Protein AF-A0A9J5Y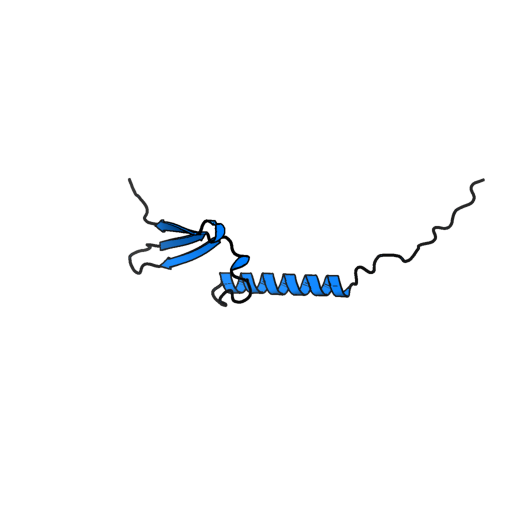N95-F1 (afdb_monomer_lite)

Foldseek 3Di:
DDDDDPPPPDCPDPPPPPVVVVVVVVVVVVVVVLVVCVVVVNDDPPPDDPVVDQKDWDWDDDPPDPWIWIWIQRPVVNDIDIDIPPPPPD

Organism: Solanum commersonii (NCBI:txid4109)

Sequence (90 aa):
MMHTNKYYCSPHDDNLTTQEHMARGAVVYAFDRSIKNIIKGFSISTGLSWHLVDDVYIPVNSDSEFHWVLAVVVLKERLIRVYDSSMSTK

pLDDT: mean 71.24, std 13.96, range [38.97, 93.06]

InterPro domains:
  IPR003653 Ulp1 protease family, C-terminal catalytic domain [PF02902] (53-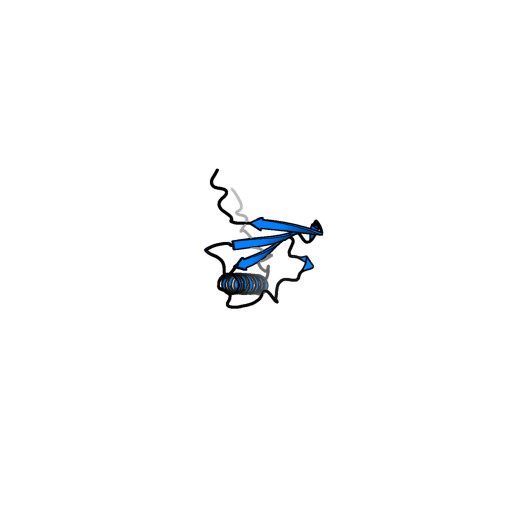88)
  IPR003653 Ulp1 protease family, C-terminal catalytic domain [PS50600] (1-90)
  IPR038765 Papain-like cysteine peptidase superfamily [SSF54001] (36-88)

Radius of gyration: 25.77 Å; chains: 1; bounding box: 32×29×91 Å

Structure (mmCIF, N/CA/C/O backbone):
data_AF-A0A9J5YN95-F1
#
_entry.id   AF-A0A9J5YN95-F1
#
loop_
_atom_site.group_PDB
_atom_site.id
_atom_site.type_symbol
_atom_site.label_atom_id
_atom_site.label_alt_id
_atom_site.label_comp_id
_atom_site.label_asym_id
_atom_site.label_entity_id
_atom_site.label_seq_id
_atom_site.pdbx_PDB_ins_code
_atom_site.Cartn_x
_atom_site.Cartn_y
_atom_site.Cartn_z
_atom_site.occupancy
_atom_site.B_iso_or_equiv
_atom_site.auth_seq_id
_atom_site.auth_comp_id
_atom_site.auth_asym_id
_atom_site.auth_atom_id
_atom_site.pdbx_PDB_model_num
ATOM 1 N N . MET A 1 1 ? 10.175 0.272 70.495 1.00 45.12 1 MET A N 1
ATOM 2 C CA . MET A 1 1 ? 10.108 -1.160 70.136 1.00 45.12 1 MET A CA 1
ATOM 3 C C . MET A 1 1 ? 9.018 -1.303 69.086 1.00 45.12 1 MET A C 1
ATOM 5 O O . MET A 1 1 ? 7.859 -1.077 69.398 1.00 45.12 1 MET A O 1
ATOM 9 N N . MET A 1 2 ? 9.415 -1.464 67.822 1.00 42.09 2 MET A N 1
ATOM 10 C CA . MET A 1 2 ? 8.529 -1.349 66.660 1.00 42.09 2 MET A CA 1
ATOM 11 C C . MET A 1 2 ? 7.652 -2.595 66.521 1.00 42.09 2 MET A C 1
ATOM 13 O O . MET A 1 2 ? 8.164 -3.710 66.471 1.00 42.09 2 MET A O 1
ATOM 17 N N . HIS A 1 3 ? 6.338 -2.394 66.476 1.00 40.81 3 HIS A N 1
ATOM 18 C CA . HIS A 1 3 ? 5.363 -3.447 66.223 1.00 40.81 3 HIS A CA 1
ATOM 19 C C . HIS A 1 3 ? 5.310 -3.676 64.707 1.00 40.81 3 HIS A C 1
ATOM 21 O O . HIS A 1 3 ? 4.985 -2.764 63.947 1.00 40.81 3 HIS A O 1
ATOM 27 N N . THR A 1 4 ? 5.723 -4.858 64.255 1.00 46.44 4 THR A N 1
ATOM 28 C CA . THR A 1 4 ? 5.818 -5.196 62.835 1.00 46.44 4 THR A CA 1
ATOM 29 C C . THR A 1 4 ? 4.421 -5.381 62.253 1.00 46.44 4 THR A C 1
ATOM 31 O O . THR A 1 4 ? 3.699 -6.324 62.575 1.00 46.44 4 THR A O 1
ATOM 34 N N . ASN A 1 5 ? 4.029 -4.454 61.383 1.00 38.97 5 ASN A N 1
ATOM 35 C CA . ASN A 1 5 ? 2.814 -4.574 60.598 1.00 38.97 5 ASN A CA 1
ATOM 36 C C . ASN A 1 5 ? 3.044 -5.699 59.577 1.00 38.97 5 ASN A C 1
ATOM 38 O O . ASN A 1 5 ? 3.844 -5.558 58.651 1.00 38.97 5 ASN A O 1
ATOM 42 N N . LYS A 1 6 ? 2.423 -6.860 59.806 1.00 45.38 6 LYS A N 1
ATOM 43 C CA . LYS A 1 6 ? 2.409 -7.963 58.844 1.00 45.38 6 LYS A CA 1
ATOM 44 C C . LYS A 1 6 ? 1.695 -7.461 57.596 1.00 45.38 6 LYS A C 1
ATOM 46 O O . LYS A 1 6 ? 0.498 -7.205 57.649 1.00 45.38 6 LYS A O 1
ATOM 51 N N . TYR A 1 7 ? 2.443 -7.313 56.506 1.00 45.97 7 TYR A N 1
ATOM 52 C CA . TYR A 1 7 ? 1.918 -7.032 55.177 1.00 45.97 7 TYR A CA 1
ATOM 53 C C . TYR A 1 7 ? 0.766 -7.992 54.873 1.00 45.97 7 TYR A C 1
ATOM 55 O O . TYR A 1 7 ? 0.967 -9.179 54.621 1.00 45.97 7 TYR A O 1
ATOM 63 N N . TYR A 1 8 ? -0.453 -7.474 54.951 1.00 50.34 8 TYR A N 1
ATOM 64 C CA . TYR A 1 8 ? -1.616 -8.108 54.370 1.00 50.34 8 TYR A CA 1
ATOM 65 C C . TYR A 1 8 ? -1.434 -7.981 52.856 1.00 50.34 8 TYR A C 1
ATOM 67 O O . TYR A 1 8 ? -1.644 -6.906 52.296 1.00 50.34 8 TYR A O 1
ATOM 75 N N . CYS A 1 9 ? -0.963 -9.041 52.196 1.00 57.62 9 CYS A N 1
ATOM 76 C CA . CYS A 1 9 ? -1.083 -9.137 50.746 1.00 57.62 9 CYS A CA 1
ATOM 77 C C . CYS A 1 9 ? -2.577 -9.227 50.438 1.00 57.62 9 CYS A C 1
ATOM 79 O O . CYS A 1 9 ? -3.169 -10.297 50.547 1.00 57.62 9 CYS A O 1
ATOM 81 N N .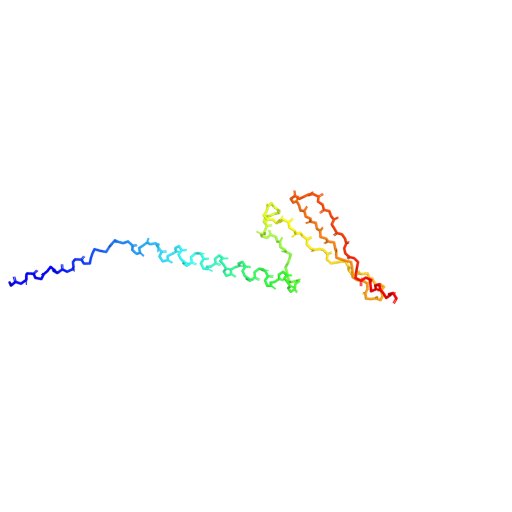 SER A 1 10 ? -3.189 -8.087 50.127 1.00 50.94 10 SER A N 1
ATOM 82 C CA . SER A 1 10 ? -4.522 -8.025 49.541 1.00 50.94 10 SER A CA 1
ATOM 83 C C . SER A 1 10 ? -4.439 -8.609 48.127 1.00 50.94 10 SER A C 1
ATOM 85 O O . SER A 1 10 ? -3.722 -8.038 47.305 1.00 50.94 10 SER A O 1
ATOM 87 N N . PRO A 1 11 ? -5.117 -9.724 47.808 1.00 54.78 11 PRO A N 1
ATOM 88 C CA . PRO A 1 11 ? -5.168 -10.248 46.449 1.00 54.78 11 PRO A CA 1
ATOM 89 C C . PRO A 1 11 ? -6.227 -9.476 45.642 1.00 54.78 11 PRO A C 1
ATOM 91 O O . PRO A 1 11 ? -7.288 -9.998 45.326 1.00 54.78 11 PRO A O 1
ATOM 94 N N . HIS A 1 12 ? -5.948 -8.209 45.357 1.00 58.50 12 HIS A N 1
ATOM 95 C CA . HIS A 1 12 ? -6.704 -7.323 44.464 1.00 58.50 12 HIS A CA 1
ATOM 96 C C . HIS A 1 12 ? -5.642 -6.393 43.851 1.00 58.50 12 HIS A C 1
ATOM 98 O O . HIS A 1 12 ? -5.006 -5.670 44.610 1.00 58.50 12 HIS A O 1
ATOM 104 N N . ASP A 1 13 ? -5.262 -6.416 42.571 1.00 52.44 13 ASP A N 1
ATOM 105 C CA . ASP A 1 13 ? -5.988 -6.713 41.334 1.00 52.44 13 ASP A CA 1
ATOM 106 C C . ASP A 1 13 ? -5.019 -7.176 40.217 1.00 52.44 13 ASP A C 1
ATOM 108 O O . ASP A 1 13 ? -4.680 -6.409 39.318 1.00 52.44 13 ASP A O 1
ATOM 112 N N . ASP A 1 14 ? -4.610 -8.448 40.213 1.00 57.38 14 ASP A N 1
ATOM 113 C CA . ASP A 1 14 ? -3.830 -9.017 39.090 1.00 57.38 14 ASP A CA 1
ATOM 114 C C . ASP A 1 14 ? -4.715 -9.823 38.119 1.00 57.38 14 ASP A C 1
ATOM 116 O O . ASP A 1 14 ? -4.230 -10.504 37.219 1.00 57.38 14 ASP A O 1
ATOM 120 N N . ASN A 1 15 ? -6.040 -9.737 38.275 1.00 54.78 15 ASN A N 1
ATOM 121 C CA . ASN A 1 15 ? -7.010 -10.305 37.339 1.00 54.78 15 ASN A CA 1
ATOM 122 C C . ASN A 1 15 ? -7.386 -9.302 36.237 1.00 54.78 15 ASN A C 1
ATOM 124 O O . ASN A 1 15 ? -8.554 -9.220 35.858 1.00 54.78 15 ASN A O 1
ATOM 128 N N . LEU A 1 16 ? -6.416 -8.585 35.655 1.00 57.47 16 LEU A N 1
ATOM 129 C CA . LEU A 1 16 ? -6.557 -8.338 34.220 1.00 57.47 16 LEU A CA 1
ATOM 130 C C . LEU A 1 16 ? -6.408 -9.721 33.592 1.00 57.47 16 LEU A C 1
ATOM 132 O O . LEU A 1 16 ? -5.323 -10.297 33.582 1.00 57.47 16 LEU A O 1
ATOM 136 N N . THR A 1 17 ? -7.549 -10.330 33.289 1.00 59.94 17 THR A N 1
ATOM 137 C CA . THR A 1 17 ? -7.686 -11.783 33.262 1.00 59.94 17 THR A CA 1
ATOM 138 C C . THR A 1 17 ? -6.640 -12.390 32.330 1.00 59.94 17 THR A C 1
ATOM 140 O O . THR A 1 17 ? -6.454 -11.942 31.198 1.00 59.94 17 THR A O 1
ATOM 143 N N . THR A 1 18 ? -5.936 -13.433 32.775 1.00 61.84 18 THR A N 1
ATOM 144 C CA . THR A 1 18 ? -4.963 -14.179 31.950 1.00 61.84 18 THR A CA 1
ATOM 145 C C . THR A 1 18 ? -5.539 -14.521 30.567 1.00 61.84 18 THR A C 1
ATOM 147 O O . THR A 1 18 ? -4.827 -14.556 29.566 1.00 61.84 18 THR A O 1
ATOM 150 N N . GLN A 1 19 ? -6.861 -14.701 30.496 1.00 62.78 19 GLN A N 1
ATOM 151 C CA . GLN A 1 19 ? -7.643 -14.875 29.280 1.00 62.78 19 GLN A CA 1
ATOM 152 C C . GLN A 1 19 ? -7.618 -13.667 28.327 1.00 62.78 19 GLN A C 1
ATOM 154 O O . GLN A 1 19 ? -7.426 -13.867 27.131 1.00 62.78 19 GLN A O 1
ATOM 159 N N . GLU A 1 20 ? -7.764 -12.431 28.807 1.00 66.75 20 GLU A N 1
ATOM 160 C CA . GLU A 1 20 ? -7.643 -11.217 27.987 1.00 66.75 20 GLU A CA 1
ATOM 161 C C . GLU A 1 20 ? -6.222 -11.032 27.449 1.00 66.75 20 GLU A C 1
ATOM 163 O O . GLU A 1 20 ? -6.046 -10.665 26.287 1.00 66.75 20 GLU A O 1
ATOM 168 N N . HIS A 1 21 ? -5.197 -11.338 28.251 1.00 66.94 21 HIS A N 1
ATOM 169 C CA . HIS A 1 21 ? -3.806 -11.311 27.792 1.00 66.94 21 HIS A CA 1
ATOM 170 C C . HIS A 1 21 ? -3.535 -12.358 26.704 1.00 66.94 21 HIS A C 1
ATOM 172 O O . HIS A 1 21 ? -2.918 -12.040 25.685 1.00 66.94 21 HIS A O 1
ATOM 178 N N . MET A 1 22 ? -4.043 -13.583 26.870 1.00 75.00 22 MET A N 1
ATOM 179 C CA . MET A 1 22 ? -3.958 -14.630 25.846 1.00 75.00 22 MET A CA 1
ATOM 180 C C . MET A 1 22 ? -4.754 -14.270 24.585 1.00 75.00 22 MET A C 1
ATOM 182 O O . MET A 1 22 ? -4.258 -14.467 23.477 1.00 75.00 22 MET A O 1
ATOM 186 N N . ALA A 1 23 ? -5.949 -13.691 24.733 1.00 77.81 23 ALA A N 1
ATOM 187 C CA . ALA A 1 23 ? -6.768 -13.236 23.613 1.00 77.81 23 ALA A CA 1
ATOM 188 C C . ALA A 1 23 ? -6.067 -12.124 22.821 1.00 77.81 23 ALA A C 1
ATOM 190 O O . ALA A 1 23 ? -5.978 -12.199 21.596 1.00 77.81 23 ALA A O 1
ATOM 191 N N . ARG A 1 24 ? -5.491 -11.129 23.506 1.00 80.19 24 ARG A N 1
ATOM 192 C CA . ARG A 1 24 ? -4.691 -10.071 22.871 1.00 80.19 24 ARG A CA 1
ATOM 193 C C . ARG A 1 24 ? -3.467 -10.640 22.154 1.00 80.19 24 ARG A C 1
ATOM 195 O O . ARG A 1 24 ? -3.219 -10.273 21.009 1.00 80.19 24 ARG A O 1
ATOM 202 N N . GLY A 1 25 ? -2.741 -11.567 22.781 1.00 80.69 25 GLY A N 1
ATOM 203 C CA . GLY A 1 25 ? -1.596 -12.238 22.158 1.00 80.69 25 GLY A CA 1
ATOM 204 C C . GLY A 1 25 ? -1.974 -13.020 20.896 1.00 80.69 25 GLY A C 1
ATOM 205 O O . GLY A 1 25 ? -1.292 -12.919 19.877 1.00 80.69 25 GLY A O 1
ATOM 206 N N . ALA A 1 26 ? -3.098 -13.741 20.927 1.00 80.50 26 ALA A N 1
ATOM 207 C CA . ALA A 1 26 ? -3.613 -14.478 19.776 1.00 80.50 26 ALA A CA 1
ATOM 208 C C . ALA A 1 26 ? -4.009 -13.550 18.612 1.00 80.50 26 ALA A C 1
ATOM 210 O O . ALA A 1 26 ? -3.701 -13.852 17.458 1.00 80.50 26 ALA A O 1
ATOM 211 N N . VAL A 1 27 ? -4.634 -12.404 18.907 1.00 82.19 27 VAL A N 1
ATOM 212 C CA . VAL A 1 27 ? -4.988 -11.384 17.903 1.00 82.19 27 VAL A CA 1
ATOM 213 C C . VAL A 1 27 ? -3.736 -10.785 17.257 1.00 82.19 27 VAL A C 1
ATOM 215 O O . VAL A 1 27 ? -3.656 -10.717 16.031 1.00 82.19 27 VAL A O 1
ATOM 218 N N . VAL A 1 28 ? -2.732 -10.409 18.056 1.00 79.88 28 VAL A N 1
ATOM 219 C CA . VAL A 1 28 ? -1.461 -9.860 17.547 1.00 79.88 28 VAL A CA 1
ATOM 220 C C . VAL A 1 28 ? -0.736 -10.879 16.665 1.00 79.88 28 VAL A C 1
ATOM 222 O O . VAL A 1 28 ? -0.268 -10.536 15.582 1.00 79.88 28 VAL A O 1
ATOM 225 N N . TYR A 1 29 ? -0.696 -12.145 17.080 1.00 79.06 29 TYR A N 1
ATOM 226 C CA . TYR A 1 29 ? -0.061 -13.213 16.310 1.00 79.06 29 TYR A CA 1
ATOM 227 C C . TYR A 1 29 ? -0.771 -13.493 14.976 1.00 79.06 29 TYR A C 1
ATOM 229 O O . TYR A 1 29 ? -0.122 -13.704 13.949 1.00 79.06 29 TYR A O 1
ATOM 237 N N . ALA A 1 30 ? -2.106 -13.472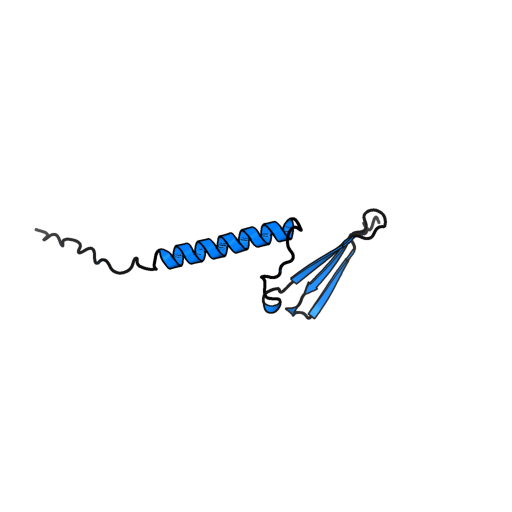 14.968 1.00 79.81 30 ALA A N 1
ATOM 238 C CA . ALA A 1 30 ? -2.884 -13.609 13.741 1.00 79.81 3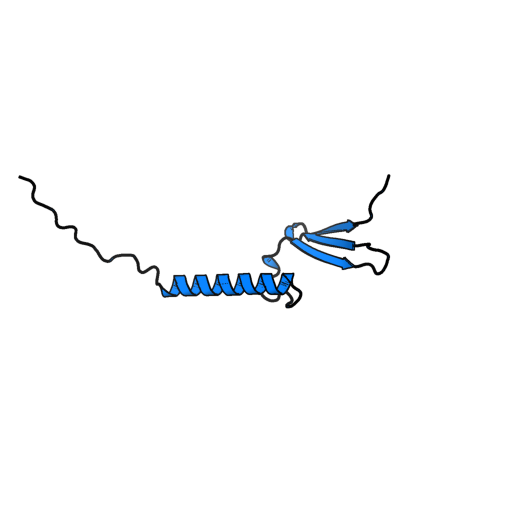0 ALA A CA 1
ATOM 239 C C . ALA A 1 30 ? -2.628 -12.443 12.770 1.00 79.81 30 ALA A C 1
ATOM 241 O O . ALA A 1 30 ? -2.506 -12.664 11.563 1.00 79.81 30 ALA A O 1
ATOM 242 N N . PHE A 1 31 ? -2.492 -11.221 13.291 1.00 79.31 31 PHE A N 1
ATOM 243 C CA . PHE A 1 31 ? -2.194 -10.031 12.499 1.00 79.31 31 PHE A CA 1
ATOM 244 C C . PHE A 1 31 ? -0.785 -10.064 11.894 1.00 79.31 31 PHE A C 1
ATOM 246 O O . PHE A 1 31 ? -0.638 -9.882 10.686 1.00 79.31 31 PHE A O 1
ATOM 253 N N . ASP A 1 32 ? 0.233 -10.389 12.697 1.00 81.19 32 ASP A N 1
ATOM 254 C CA . ASP A 1 32 ? 1.620 -10.542 12.233 1.00 81.19 32 ASP A CA 1
ATOM 255 C C . ASP A 1 32 ? 1.731 -11.603 11.127 1.00 81.19 32 ASP A C 1
ATOM 257 O O . ASP A 1 32 ? 2.297 -11.371 10.054 1.00 81.19 32 ASP A O 1
ATOM 261 N N . ARG A 1 33 ? 1.082 -12.755 11.336 1.00 81.75 33 ARG A N 1
ATOM 262 C CA . ARG A 1 33 ? 1.007 -13.826 10.338 1.00 81.75 33 ARG A CA 1
ATOM 263 C C . ARG A 1 33 ? 0.334 -13.356 9.045 1.00 81.75 33 ARG A C 1
ATOM 265 O O . ARG A 1 33 ? 0.805 -13.700 7.962 1.00 81.75 33 ARG A O 1
ATOM 272 N N . SER A 1 34 ? -0.749 -12.588 9.150 1.00 77.88 34 SER A N 1
ATOM 273 C CA . SER A 1 34 ? -1.476 -12.049 7.996 1.00 77.88 34 SER A CA 1
ATOM 274 C C . SER A 1 34 ? -0.608 -11.082 7.187 1.00 77.88 34 SER A C 1
ATOM 276 O O . SER A 1 34 ? -0.445 -11.269 5.982 1.00 77.88 34 SER A O 1
ATOM 278 N N . ILE A 1 35 ? 0.051 -10.125 7.851 1.00 77.12 35 ILE A N 1
ATOM 279 C CA . ILE A 1 35 ? 0.986 -9.188 7.210 1.00 77.12 35 ILE A CA 1
ATOM 280 C C . ILE A 1 35 ? 2.092 -9.945 6.480 1.00 77.12 35 ILE A C 1
ATOM 282 O O . ILE A 1 35 ? 2.368 -9.682 5.310 1.00 77.12 35 ILE A O 1
ATOM 286 N N . LYS A 1 36 ? 2.702 -10.930 7.143 1.00 79.31 36 LYS A N 1
ATOM 287 C CA . LYS A 1 36 ? 3.779 -11.732 6.558 1.00 79.31 36 LYS A CA 1
ATOM 288 C C . LYS A 1 36 ? 3.327 -12.494 5.310 1.00 79.31 36 LYS A C 1
ATOM 290 O O . LYS A 1 36 ? 4.110 -12.639 4.373 1.00 79.31 36 LYS A O 1
ATOM 295 N N . ASN A 1 37 ? 2.084 -12.965 5.281 1.00 76.00 37 ASN A N 1
ATOM 296 C CA . ASN A 1 37 ? 1.515 -13.648 4.123 1.00 76.00 37 ASN A CA 1
ATOM 297 C C . ASN A 1 37 ? 1.171 -12.677 2.985 1.00 76.00 37 ASN A C 1
ATOM 299 O O . ASN A 1 37 ? 1.412 -13.017 1.830 1.00 76.00 37 ASN A O 1
ATOM 303 N N . ILE A 1 38 ? 0.700 -11.463 3.295 1.00 77.25 38 ILE A N 1
ATOM 304 C CA . ILE A 1 38 ? 0.461 -10.397 2.308 1.00 77.25 38 ILE A CA 1
ATOM 305 C C . ILE A 1 38 ? 1.772 -9.963 1.647 1.00 77.25 38 ILE A C 1
ATOM 307 O O . ILE A 1 38 ? 1.855 -9.936 0.424 1.00 77.25 38 ILE A O 1
ATOM 311 N N . ILE A 1 39 ? 2.822 -9.704 2.436 1.00 75.12 39 ILE A N 1
ATOM 312 C CA . ILE A 1 39 ? 4.146 -9.304 1.921 1.00 75.12 39 ILE A CA 1
ATOM 313 C C . ILE A 1 39 ? 4.726 -10.377 0.993 1.00 75.12 39 ILE A C 1
ATOM 315 O O . ILE A 1 39 ? 5.364 -10.062 -0.007 1.00 75.12 39 ILE A O 1
ATOM 319 N N . LYS A 1 40 ? 4.495 -11.655 1.304 1.00 75.38 40 LYS A N 1
ATOM 320 C CA . LYS A 1 40 ? 4.934 -12.777 0.465 1.00 75.38 40 LYS A CA 1
ATOM 321 C C . LYS A 1 40 ? 4.007 -13.069 -0.723 1.00 75.38 40 LYS A C 1
ATOM 323 O O . LYS A 1 40 ? 4.271 -14.014 -1.458 1.00 75.38 40 LYS A O 1
ATOM 328 N N . GLY A 1 41 ? 2.924 -12.309 -0.898 1.00 70.81 41 GLY A N 1
ATOM 329 C CA . GLY A 1 41 ? 1.946 -12.510 -1.971 1.00 70.81 41 GLY A CA 1
ATOM 330 C C . GLY A 1 41 ? 1.051 -13.744 -1.799 1.00 70.81 41 GLY A C 1
ATOM 331 O O . GLY A 1 41 ? 0.353 -14.123 -2.733 1.00 70.81 41 GLY A O 1
ATOM 332 N N . PHE A 1 42 ? 1.046 -14.379 -0.622 1.00 70.06 42 PHE A N 1
ATOM 333 C CA . PHE A 1 42 ? 0.250 -15.583 -0.346 1.00 70.06 42 PHE A CA 1
ATOM 334 C C . PHE A 1 42 ? -1.204 -15.289 0.039 1.00 70.06 42 PHE A C 1
ATOM 336 O O . PHE A 1 42 ? -2.030 -16.200 0.042 1.00 70.06 42 PHE A O 1
ATOM 343 N N . SER A 1 43 ? -1.536 -14.043 0.378 1.00 64.19 43 SER A N 1
ATOM 344 C CA . SER A 1 43 ? -2.908 -13.641 0.694 1.00 64.19 43 SER A CA 1
ATOM 345 C C . SER A 1 43 ? -3.158 -12.177 0.351 1.00 64.19 43 SER A C 1
ATOM 347 O O . SER A 1 43 ? -2.321 -11.325 0.630 1.00 64.19 43 SER A O 1
ATOM 349 N N . ILE A 1 44 ? -4.339 -11.867 -0.180 1.00 64.88 44 ILE A N 1
ATOM 350 C CA . ILE A 1 44 ? -4.828 -10.488 -0.304 1.00 64.88 44 ILE A CA 1
ATOM 351 C C . ILE A 1 44 ? -5.282 -10.023 1.085 1.00 64.88 44 ILE A C 1
ATOM 353 O O . ILE A 1 44 ? -5.889 -10.801 1.822 1.00 64.88 44 ILE A O 1
ATOM 357 N N . SER A 1 45 ? -4.987 -8.772 1.455 1.00 64.81 45 SER A N 1
ATOM 358 C CA . SER A 1 45 ? -5.451 -8.179 2.716 1.00 64.81 45 SER A CA 1
ATOM 359 C C . SER A 1 45 ? -6.975 -8.047 2.708 1.00 64.81 45 SER A C 1
ATOM 361 O O . SER A 1 45 ? -7.526 -7.043 2.273 1.00 64.81 45 SER A O 1
ATOM 363 N N . THR A 1 46 ? -7.674 -9.090 3.141 1.00 59.47 46 THR A N 1
ATOM 364 C CA . THR A 1 46 ? -9.137 -9.097 3.283 1.00 59.47 46 THR A CA 1
ATOM 365 C C . THR A 1 46 ? -9.578 -8.769 4.711 1.00 59.47 46 THR A C 1
ATOM 367 O O . THR A 1 46 ? -10.757 -8.524 4.946 1.00 59.47 46 THR A O 1
ATOM 370 N N . GLY A 1 47 ? -8.636 -8.751 5.665 1.00 63.47 47 GLY A N 1
ATOM 371 C CA . GLY A 1 47 ? -8.902 -8.529 7.090 1.00 63.47 47 GLY A CA 1
ATOM 372 C C . GLY A 1 47 ? -8.708 -7.093 7.583 1.00 63.47 47 GLY A C 1
ATOM 373 O O . GLY A 1 47 ? -9.178 -6.767 8.670 1.00 63.47 47 GLY A O 1
ATOM 374 N N . LEU A 1 48 ? -8.036 -6.225 6.818 1.00 66.50 48 LEU A N 1
ATOM 375 C CA . LEU A 1 48 ? -7.936 -4.805 7.154 1.00 66.50 48 LEU A CA 1
ATOM 376 C C . LEU A 1 48 ? -9.105 -4.062 6.521 1.00 66.50 48 LEU A C 1
ATOM 378 O O . LEU A 1 48 ? -9.269 -4.041 5.304 1.00 66.50 48 LEU A O 1
ATOM 382 N N . SER A 1 49 ? -9.921 -3.445 7.368 1.00 69.94 49 SER A N 1
ATOM 383 C CA . SER A 1 49 ? -10.951 -2.536 6.893 1.00 69.94 49 SER A CA 1
ATOM 384 C C . SER A 1 49 ? -10.313 -1.380 6.122 1.00 69.94 49 SER A C 1
ATOM 386 O O . SER A 1 49 ? -9.450 -0.690 6.655 1.00 69.94 49 SER A O 1
ATOM 388 N N . TRP A 1 50 ? -10.788 -1.123 4.902 1.00 70.50 50 TRP A N 1
ATOM 389 C CA . TRP A 1 50 ? -10.301 -0.040 4.036 1.00 70.50 50 TRP A CA 1
ATOM 390 C C . TRP A 1 50 ? -10.318 1.349 4.691 1.00 70.50 50 TRP A C 1
ATOM 392 O O . TRP A 1 50 ? -9.521 2.199 4.323 1.00 70.50 50 TRP A O 1
ATOM 402 N N . HIS A 1 51 ? -11.184 1.578 5.686 1.00 71.12 51 HIS A N 1
ATOM 403 C CA . HIS A 1 51 ? -11.236 2.838 6.437 1.00 71.12 51 HIS A CA 1
ATOM 404 C C . HIS A 1 51 ? -10.090 3.020 7.451 1.00 71.12 51 HIS A C 1
ATOM 406 O O . HIS A 1 51 ? -9.959 4.101 8.014 1.00 71.12 51 HIS A O 1
ATOM 412 N N . LEU A 1 52 ? -9.300 1.975 7.719 1.00 76.94 52 LEU A N 1
ATOM 413 C CA . LEU A 1 52 ? -8.122 2.015 8.597 1.00 76.94 52 LEU A CA 1
ATOM 414 C C . LEU A 1 52 ? -6.810 2.128 7.811 1.00 76.94 52 LEU A C 1
ATOM 416 O O . LEU A 1 52 ? -5.739 2.173 8.411 1.00 76.94 52 LEU A O 1
ATOM 420 N N . VAL A 1 53 ? -6.884 2.109 6.481 1.00 77.06 53 VAL A N 1
ATOM 421 C CA . VAL A 1 53 ? -5.723 2.179 5.599 1.00 77.06 53 VAL A CA 1
ATOM 422 C C . VAL A 1 53 ? -5.659 3.593 5.043 1.00 77.06 53 VAL A C 1
ATOM 424 O O . VAL A 1 53 ? -6.564 4.011 4.328 1.00 77.06 53 VAL A O 1
ATOM 427 N N . ASP A 1 54 ? -4.609 4.336 5.382 1.00 85.75 54 ASP A N 1
ATOM 428 C CA . ASP A 1 54 ? -4.403 5.682 4.838 1.00 85.75 54 ASP A CA 1
ATOM 429 C C . ASP A 1 54 ? -3.724 5.631 3.461 1.00 85.75 54 ASP A C 1
ATOM 431 O O . ASP A 1 54 ? -4.150 6.351 2.559 1.00 85.75 54 ASP A O 1
ATOM 435 N N . ASP A 1 55 ? -2.756 4.724 3.274 1.00 86.38 55 ASP A N 1
ATOM 436 C CA . ASP A 1 55 ? -1.940 4.614 2.060 1.00 86.38 55 ASP A CA 1
ATOM 437 C C . ASP A 1 55 ? -1.963 3.187 1.487 1.00 86.38 55 ASP A C 1
ATOM 439 O O . ASP A 1 55 ? -1.657 2.210 2.175 1.00 86.38 55 ASP A O 1
ATOM 443 N N . VAL A 1 56 ? -2.295 3.061 0.200 1.00 84.62 56 VAL A N 1
ATOM 444 C CA . VAL A 1 56 ? -2.308 1.789 -0.540 1.00 84.62 56 VAL A CA 1
ATOM 445 C C . VAL A 1 56 ? -1.226 1.817 -1.613 1.00 84.62 56 VAL A C 1
ATOM 447 O O . VAL A 1 56 ? -1.250 2.681 -2.486 1.00 84.62 56 VAL A O 1
ATOM 450 N N . TYR A 1 57 ? -0.311 0.848 -1.585 1.00 86.00 57 TYR A N 1
ATOM 451 C CA . TYR A 1 57 ? 0.772 0.716 -2.562 1.00 86.00 57 TYR A CA 1
ATOM 452 C C . TYR A 1 57 ? 0.417 -0.324 -3.625 1.00 86.00 57 TYR A C 1
ATOM 454 O O . TYR A 1 57 ? 0.145 -1.481 -3.305 1.00 86.00 57 TYR A O 1
ATOM 462 N N . ILE A 1 58 ? 0.446 0.085 -4.890 1.00 85.69 58 ILE A N 1
ATOM 463 C CA . ILE A 1 58 ? 0.146 -0.755 -6.049 1.00 85.69 58 ILE A CA 1
ATOM 464 C C . ILE A 1 58 ? 1.381 -0.744 -6.959 1.00 85.69 58 ILE A C 1
ATOM 466 O O . ILE A 1 58 ? 1.573 0.210 -7.719 1.00 85.69 58 ILE A O 1
ATOM 470 N N . PRO A 1 59 ? 2.255 -1.762 -6.868 1.00 79.50 59 PRO A N 1
ATOM 471 C CA . PRO A 1 59 ? 3.350 -1.921 -7.811 1.00 79.50 59 PRO A CA 1
ATOM 472 C C . PRO A 1 59 ? 2.798 -2.418 -9.151 1.00 79.50 59 PRO A C 1
ATOM 474 O O . PRO A 1 59 ? 2.175 -3.476 -9.231 1.00 79.50 59 PRO A O 1
ATOM 477 N N . VAL A 1 60 ? 3.037 -1.651 -10.207 1.00 81.19 60 VAL A N 1
ATOM 478 C CA . VAL A 1 60 ? 2.745 -2.010 -11.592 1.00 81.19 60 VAL A CA 1
ATOM 479 C C . VAL A 1 60 ? 4.070 -2.372 -12.247 1.00 81.19 60 VAL A C 1
ATOM 481 O O . VAL A 1 60 ? 4.948 -1.525 -12.413 1.00 81.19 60 VAL A O 1
ATOM 484 N N . ASN A 1 61 ? 4.224 -3.649 -12.583 1.00 75.50 61 ASN A N 1
ATOM 485 C CA . ASN A 1 61 ? 5.344 -4.108 -13.390 1.00 75.50 61 ASN A CA 1
ATOM 486 C C . ASN A 1 61 ? 5.012 -3.841 -14.864 1.00 75.50 61 ASN A C 1
ATOM 488 O O . ASN A 1 61 ? 4.021 -4.376 -15.363 1.00 75.50 61 ASN A O 1
ATOM 492 N N . SER A 1 62 ? 5.793 -2.997 -15.538 1.00 73.81 62 SER A N 1
ATOM 493 C CA . SER A 1 62 ? 5.696 -2.837 -16.988 1.00 73.81 62 SER A CA 1
ATOM 494 C C . SER A 1 62 ? 6.595 -3.879 -17.647 1.00 73.81 62 SER A C 1
ATOM 496 O O . SER A 1 62 ? 7.776 -3.966 -17.324 1.00 73.81 62 SER A O 1
ATOM 498 N N . ASP A 1 63 ? 6.060 -4.643 -18.601 1.00 67.62 63 ASP A N 1
ATOM 499 C CA . ASP A 1 63 ? 6.785 -5.694 -19.345 1.00 67.62 63 ASP A CA 1
ATOM 500 C C . ASP A 1 63 ? 7.973 -5.164 -20.187 1.00 67.62 63 ASP A C 1
ATOM 502 O O . ASP A 1 63 ? 8.678 -5.931 -20.842 1.00 67.62 63 ASP A O 1
ATOM 506 N N . SER A 1 64 ? 8.220 -3.851 -20.178 1.00 66.69 64 SER A N 1
ATOM 507 C CA . SER A 1 64 ? 9.407 -3.214 -20.749 1.00 66.69 64 SER A CA 1
ATOM 508 C C . SER A 1 64 ? 10.534 -3.116 -19.717 1.00 66.69 64 SER A C 1
ATOM 510 O O . SER A 1 64 ? 10.301 -2.634 -18.610 1.00 66.69 64 SER A O 1
ATOM 512 N N . GLU A 1 65 ? 11.746 -3.517 -20.112 1.00 64.56 65 GLU A N 1
ATOM 513 C CA . GLU A 1 65 ? 13.012 -3.486 -19.354 1.00 64.56 65 GLU A CA 1
ATOM 514 C C . GLU A 1 65 ? 12.978 -2.713 -18.019 1.00 64.56 65 GLU A C 1
ATOM 516 O O . GLU A 1 65 ? 13.180 -1.502 -17.974 1.00 64.56 65 GLU A O 1
ATOM 521 N N . PHE A 1 66 ? 12.732 -3.430 -16.916 1.00 61.28 66 PHE A N 1
ATOM 522 C CA . PHE A 1 66 ? 12.879 -2.942 -15.535 1.00 61.28 66 PHE A CA 1
ATOM 523 C C . PHE A 1 66 ? 12.168 -1.615 -15.209 1.00 61.28 66 PHE A C 1
ATOM 525 O O . PHE A 1 66 ? 12.621 -0.858 -14.348 1.00 61.28 66 PHE A O 1
ATOM 532 N N . HIS A 1 67 ? 11.037 -1.344 -15.855 1.00 70.38 67 HIS A N 1
ATOM 533 C CA . HIS A 1 67 ? 10.229 -0.162 -15.585 1.00 70.38 67 HIS A CA 1
ATOM 534 C C . HIS A 1 67 ? 9.135 -0.497 -14.563 1.00 70.38 67 HIS A C 1
ATOM 536 O O . HIS A 1 67 ? 8.102 -1.084 -14.891 1.00 70.38 67 HIS A O 1
ATOM 542 N N . TRP A 1 68 ? 9.377 -0.155 -13.298 1.00 78.88 68 TRP A N 1
ATOM 543 C CA . TRP A 1 68 ? 8.398 -0.309 -12.227 1.00 78.88 68 TRP A CA 1
ATOM 544 C C . TRP A 1 68 ? 7.711 1.024 -11.981 1.00 78.88 68 TRP A C 1
ATOM 546 O O . TRP A 1 68 ? 8.351 2.029 -11.678 1.00 78.88 68 TRP A O 1
ATOM 556 N N . VAL A 1 69 ? 6.387 1.021 -12.050 1.00 79.88 69 VAL A N 1
ATOM 557 C CA . VAL A 1 69 ? 5.585 2.171 -11.646 1.00 79.88 69 VAL A CA 1
ATOM 558 C C . VAL A 1 69 ? 4.934 1.841 -10.314 1.00 79.88 69 VAL A C 1
ATOM 560 O O . VAL A 1 69 ? 4.225 0.848 -10.183 1.00 79.88 69 VAL A O 1
ATOM 563 N N . LEU A 1 70 ? 5.170 2.665 -9.300 1.00 87.62 70 LEU A N 1
ATOM 564 C CA . LEU A 1 70 ? 4.533 2.538 -7.997 1.00 87.62 70 LEU A CA 1
ATOM 565 C C . LEU A 1 70 ? 3.420 3.578 -7.881 1.00 87.62 70 LEU A C 1
ATOM 567 O O . LEU A 1 70 ? 3.685 4.773 -7.745 1.00 87.62 70 LEU A O 1
ATOM 571 N N . ALA A 1 71 ? 2.169 3.123 -7.908 1.00 89.31 71 ALA A N 1
ATOM 572 C CA . ALA A 1 71 ? 1.028 3.969 -7.588 1.00 89.31 71 ALA A CA 1
ATOM 573 C C . ALA A 1 71 ? 0.734 3.893 -6.083 1.00 89.31 71 ALA A C 1
ATOM 575 O O . ALA A 1 71 ? 0.575 2.809 -5.524 1.00 89.31 71 ALA A O 1
ATOM 576 N N . VAL A 1 72 ? 0.657 5.048 -5.428 1.00 88.12 72 VAL A N 1
ATOM 577 C CA . VAL A 1 72 ? 0.278 5.194 -4.022 1.00 88.12 72 VAL A CA 1
ATOM 578 C C . VAL A 1 72 ? -1.062 5.911 -3.963 1.00 88.12 72 VAL A C 1
ATOM 580 O O . VAL A 1 72 ? -1.173 7.059 -4.396 1.00 88.12 72 VAL A O 1
ATOM 583 N N . VAL A 1 73 ? -2.084 5.243 -3.437 1.00 89.69 73 VAL A N 1
ATOM 584 C CA . VAL A 1 73 ? -3.401 5.841 -3.199 1.00 89.69 73 VAL A CA 1
ATOM 585 C C . VAL A 1 73 ? -3.466 6.286 -1.745 1.00 89.69 73 VAL A C 1
ATOM 587 O O . VAL A 1 73 ? -3.547 5.450 -0.850 1.00 89.69 73 VAL A O 1
ATOM 590 N N . VAL A 1 74 ? -3.437 7.597 -1.525 1.00 89.00 74 VAL A N 1
ATOM 591 C CA . VAL A 1 74 ? -3.592 8.236 -0.215 1.00 89.00 74 VAL A CA 1
ATOM 592 C C . VAL A 1 74 ? -5.081 8.510 -0.009 1.00 89.00 74 VAL A C 1
ATOM 594 O O . VAL A 1 74 ? -5.628 9.497 -0.510 1.00 89.00 74 VAL A O 1
ATOM 597 N N . LEU A 1 75 ? -5.773 7.615 0.694 1.00 85.88 75 LEU A N 1
ATOM 598 C CA . LEU A 1 75 ? -7.232 7.624 0.847 1.00 85.88 75 LEU A CA 1
ATOM 599 C C . LEU A 1 75 ? -7.725 8.840 1.635 1.00 85.88 75 LEU A C 1
ATOM 601 O O . LEU A 1 75 ? -8.732 9.452 1.268 1.00 85.88 75 LEU A O 1
ATOM 605 N N . LYS A 1 76 ? -6.976 9.245 2.663 1.00 84.75 76 LYS A N 1
ATOM 606 C CA . LYS A 1 76 ? -7.280 10.426 3.479 1.00 84.75 76 LYS A CA 1
ATOM 607 C C . LYS A 1 76 ? -7.243 11.727 2.675 1.00 84.75 76 LYS A C 1
ATOM 609 O O . LYS A 1 76 ? -8.081 12.603 2.877 1.00 84.75 76 LYS A O 1
ATOM 614 N N . GLU A 1 77 ? -6.294 11.838 1.750 1.00 90.06 77 GLU A N 1
ATOM 615 C CA . GLU A 1 77 ? -6.130 13.001 0.869 1.00 90.06 77 GLU A CA 1
ATOM 616 C C . GLU A 1 77 ? -6.914 12.860 -0.445 1.00 90.06 77 GLU A C 1
ATOM 618 O O . GLU A 1 77 ? -6.965 13.803 -1.230 1.00 90.06 77 GLU A O 1
ATOM 623 N N . ARG A 1 78 ? -7.531 11.692 -0.692 1.00 89.06 78 ARG A N 1
ATOM 624 C CA . ARG A 1 78 ? -8.154 11.316 -1.974 1.00 89.06 78 ARG A CA 1
ATOM 625 C C . ARG A 1 78 ? -7.209 11.548 -3.160 1.00 89.06 78 ARG A C 1
ATOM 627 O O . ARG A 1 78 ? -7.634 11.992 -4.226 1.00 89.06 78 ARG A O 1
ATOM 634 N N . LEU A 1 79 ? -5.925 11.262 -2.956 1.00 93.06 79 LEU A N 1
ATOM 635 C CA . LEU A 1 79 ? -4.845 11.567 -3.886 1.00 93.06 79 LEU A CA 1
ATOM 636 C C . LEU A 1 79 ? -4.207 10.278 -4.404 1.00 93.06 79 LEU A C 1
ATOM 638 O O . LEU A 1 79 ? -3.952 9.353 -3.639 1.00 93.06 79 LEU A O 1
ATOM 642 N N . ILE A 1 80 ? -3.897 10.245 -5.698 1.00 91.81 80 ILE A N 1
ATOM 643 C CA . ILE A 1 80 ? -3.082 9.190 -6.301 1.00 91.81 80 ILE A CA 1
ATOM 644 C C . I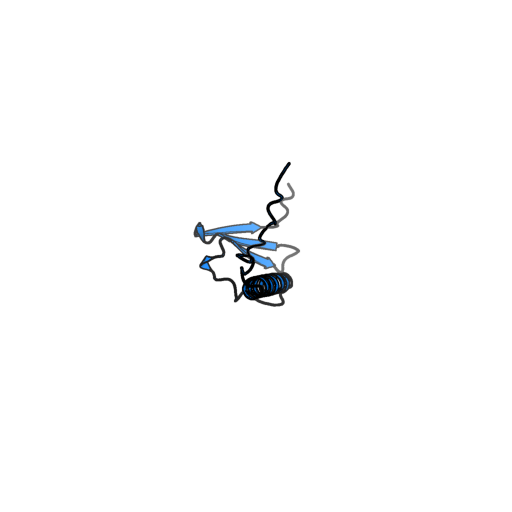LE A 1 80 ? -1.737 9.806 -6.671 1.00 91.81 80 ILE A C 1
ATOM 646 O O . ILE A 1 80 ? -1.678 10.746 -7.464 1.00 91.81 80 ILE A O 1
ATOM 650 N N . ARG A 1 81 ? -0.658 9.286 -6.087 1.00 91.25 81 ARG A N 1
ATOM 651 C CA . ARG A 1 81 ? 0.721 9.642 -6.432 1.00 91.25 81 ARG A CA 1
ATOM 652 C C . ARG A 1 81 ? 1.311 8.512 -7.259 1.00 91.25 81 ARG A C 1
ATOM 654 O O . ARG A 1 81 ? 1.202 7.353 -6.874 1.00 91.25 81 ARG A O 1
ATOM 661 N N . VAL A 1 82 ? 1.919 8.841 -8.390 1.00 87.12 82 VAL A N 1
ATOM 662 C CA . VAL A 1 82 ? 2.547 7.859 -9.278 1.00 87.12 82 VAL A CA 1
ATOM 663 C C . VAL A 1 82 ? 4.039 8.134 -9.297 1.00 87.12 82 VAL A C 1
ATOM 665 O O . VAL A 1 82 ? 4.462 9.234 -9.644 1.00 87.12 82 VAL A O 1
ATOM 668 N N . TYR A 1 83 ? 4.818 7.137 -8.896 1.00 86.81 83 TYR A N 1
ATOM 669 C CA . TYR A 1 83 ? 6.269 7.164 -8.963 1.00 86.81 83 TYR A CA 1
ATOM 670 C C . TYR A 1 83 ? 6.713 6.244 -10.084 1.00 86.81 83 TYR A C 1
ATOM 672 O O . TYR A 1 83 ? 6.417 5.053 -10.071 1.00 86.81 83 TYR A O 1
ATOM 680 N N . ASP A 1 84 ? 7.417 6.810 -11.047 1.00 83.25 84 ASP A N 1
ATOM 681 C CA . ASP A 1 84 ? 8.059 6.061 -12.111 1.00 83.25 84 ASP A CA 1
ATOM 682 C C . ASP A 1 84 ? 9.514 5.780 -11.701 1.00 83.25 84 ASP A C 1
ATOM 684 O O . ASP A 1 84 ? 10.240 6.698 -11.313 1.00 83.25 84 ASP A O 1
ATOM 688 N N . SER A 1 85 ? 9.929 4.511 -11.742 1.00 73.75 85 SER A N 1
ATOM 689 C CA . SER A 1 85 ? 11.308 4.101 -11.477 1.00 73.75 85 SER A CA 1
ATOM 690 C C . SER A 1 85 ? 12.259 4.346 -12.653 1.00 73.75 85 SER A C 1
ATOM 692 O O . SER A 1 85 ? 13.393 3.863 -12.605 1.00 73.75 85 SER A O 1
ATOM 694 N N . SER A 1 86 ? 11.835 5.045 -13.714 1.00 71.06 86 SER A N 1
ATOM 695 C CA . SER A 1 86 ? 12.716 5.438 -14.811 1.00 71.06 86 SER A CA 1
ATOM 696 C C . SER A 1 86 ? 13.930 6.188 -14.255 1.00 71.06 86 SER A C 1
ATOM 698 O O . SER A 1 86 ? 13.845 7.279 -13.689 1.00 71.06 86 SER A O 1
ATOM 700 N N . MET A 1 87 ? 15.102 5.555 -14.365 1.00 61.84 87 MET A N 1
ATOM 701 C CA . MET A 1 87 ? 16.376 6.191 -14.061 1.00 61.84 87 MET A CA 1
ATOM 702 C C . MET A 1 87 ? 16.513 7.387 -14.999 1.00 61.84 87 MET A C 1
ATOM 704 O O . MET A 1 87 ? 16.846 7.234 -16.170 1.00 61.84 87 MET A O 1
ATOM 708 N N . SER A 1 88 ? 16.252 8.590 -14.494 1.00 58.44 88 SER A N 1
ATOM 709 C CA . SER A 1 88 ? 16.632 9.814 -15.185 1.00 58.44 88 SER A CA 1
ATOM 710 C C . SER A 1 88 ? 18.158 9.918 -15.118 1.00 58.44 88 SER A C 1
ATOM 712 O O . SER A 1 88 ? 18.720 10.556 -14.231 1.00 58.44 88 SER A O 1
ATOM 714 N N . THR A 1 89 ? 18.853 9.218 -16.014 1.00 47.62 89 THR A N 1
ATOM 715 C CA . THR A 1 89 ? 20.242 9.534 -16.345 1.00 47.62 89 THR A CA 1
ATOM 716 C C . THR A 1 89 ? 20.231 10.877 -17.063 1.00 47.62 89 THR A C 1
ATOM 718 O O . THR A 1 89 ? 19.773 10.970 -18.203 1.00 47.62 89 THR A O 1
ATOM 721 N N . LYS A 1 90 ? 20.663 11.918 -16.351 1.00 42.34 90 LYS A N 1
ATOM 722 C CA . LYS A 1 90 ? 21.106 13.182 -16.944 1.00 42.34 90 LYS A CA 1
ATOM 723 C C . LYS A 1 90 ? 22.478 13.020 -17.580 1.00 42.34 90 LYS A C 1
ATOM 725 O O . LYS A 1 90 ? 23.288 12.259 -17.005 1.00 42.34 90 LYS A O 1
#

Secondary structure (DSSP, 8-state):
------------S--S-HHHHHHHHHHHHHHHHHHHHHHTTSS---SS-GGG-SEEEEEEEETTTTEEEEEEEETTTTEEEEEE------